Protein AF-A0A4Y2T390-F1 (afdb_monomer_lite)

Foldseek 3Di:
DQVVQLVVCVVVLCVVVVVCNPPDSVVSCVVVVNDRPVVVVVVVVVVCCLQPVQHDDDVVPDPDGSVNDDHDPPPDPDDPVNPPPVPPDDPPPPPDDPPDDWPWDWDFPQDDDDPDTDGDIDTDTPDD

pLDDT: mean 77.31, std 15.92, range [46.47, 97.0]

Organism: Araneus ventricosus (NCBI:txid182803)

Sequence (128 aa):
MKRKLSSIQRPFLLHISGAYRTTPTAVLQMILGIPSLHMKLQFEARFTSIYRLRISLPPNITDIQPQDLEMKATGWSIHPSDHIKLNQISLEDGEANIARKDSIYIYTDGSKIEHRVGAAFCVLNNGI

Structure (mmCIF, N/CA/C/O backbone):
data_AF-A0A4Y2T390-F1
#
_entry.id   AF-A0A4Y2T390-F1
#
loop_
_atom_site.group_PDB
_atom_site.id
_atom_site.type_symbol
_atom_site.label_atom_id
_atom_site.label_alt_id
_atom_site.label_comp_id
_atom_site.label_asym_id
_atom_site.label_entity_id
_atom_site.label_seq_id
_atom_site.pdbx_PDB_ins_code
_atom_site.Cartn_x
_atom_site.Cartn_y
_atom_site.Cartn_z
_atom_site.occupancy
_atom_site.B_iso_or_equiv
_atom_site.auth_seq_id
_atom_site.auth_comp_id
_atom_site.auth_asym_id
_atom_site.auth_atom_id
_atom_site.pdbx_PDB_model_num
ATOM 1 N N . MET A 1 1 ? 4.101 16.149 2.750 1.00 84.06 1 MET A N 1
ATOM 2 C CA . MET A 1 1 ? 4.445 14.706 2.629 1.00 84.06 1 MET A CA 1
ATOM 3 C C . MET A 1 1 ? 4.327 14.124 1.217 1.00 84.06 1 MET A C 1
ATOM 5 O O . MET A 1 1 ? 5.253 13.429 0.818 1.00 84.06 1 MET A O 1
ATOM 9 N N . LYS A 1 2 ? 3.265 14.403 0.436 1.00 90.62 2 LYS A N 1
ATOM 10 C CA . LYS A 1 2 ? 3.047 13.787 -0.897 1.00 90.62 2 LYS A CA 1
ATOM 11 C C . LYS A 1 2 ? 4.260 13.847 -1.844 1.00 90.62 2 LYS A C 1
ATOM 13 O O . LYS A 1 2 ? 4.640 12.825 -2.404 1.00 90.62 2 LYS A O 1
ATOM 18 N N . ARG A 1 3 ? 4.919 15.010 -1.963 1.00 92.00 3 ARG A N 1
ATOM 19 C CA . ARG A 1 3 ? 6.130 15.180 -2.799 1.00 92.00 3 ARG A CA 1
ATOM 20 C C . ARG A 1 3 ? 7.292 14.272 -2.368 1.00 92.00 3 ARG A C 1
ATOM 22 O O . ARG A 1 3 ? 7.909 13.643 -3.217 1.00 92.00 3 ARG A O 1
ATOM 29 N N . LYS A 1 4 ? 7.546 14.151 -1.060 1.00 95.69 4 LYS A N 1
ATOM 30 C CA . LYS A 1 4 ? 8.622 13.306 -0.508 1.00 95.69 4 LYS A CA 1
ATOM 31 C C . LYS A 1 4 ? 8.372 11.823 -0.795 1.00 95.69 4 LYS A C 1
ATOM 33 O O . LYS A 1 4 ? 9.271 11.135 -1.254 1.00 95.69 4 LYS A O 1
ATOM 38 N N . LEU A 1 5 ? 7.136 11.360 -0.605 1.00 95.38 5 LEU A N 1
ATOM 39 C CA . LEU A 1 5 ? 6.743 9.981 -0.915 1.00 95.38 5 LEU A CA 1
ATOM 40 C C . LEU A 1 5 ? 6.805 9.678 -2.418 1.00 95.38 5 LEU A C 1
ATOM 42 O O . LEU A 1 5 ? 7.247 8.603 -2.801 1.00 95.38 5 LEU A O 1
ATOM 46 N N . SER A 1 6 ? 6.423 10.636 -3.268 1.00 93.69 6 SER A N 1
ATOM 47 C CA . SER A 1 6 ? 6.585 10.511 -4.723 1.00 93.69 6 SER A CA 1
ATOM 48 C C . SER A 1 6 ? 8.061 10.380 -5.117 1.00 93.69 6 SER A C 1
ATOM 50 O O . SER A 1 6 ? 8.405 9.523 -5.926 1.00 93.69 6 SER A O 1
ATOM 52 N N . SER A 1 7 ? 8.944 11.164 -4.487 1.00 95.06 7 SER A N 1
ATOM 53 C CA . SER A 1 7 ? 10.395 11.062 -4.691 1.00 95.06 7 SER A CA 1
ATOM 54 C C . SER A 1 7 ? 10.943 9.687 -4.292 1.00 95.06 7 SER A C 1
ATOM 56 O O . SER A 1 7 ? 11.719 9.107 -5.039 1.00 95.06 7 SER A O 1
ATOM 58 N N . ILE A 1 8 ? 10.480 9.122 -3.169 1.00 96.75 8 ILE A N 1
ATOM 59 C CA . ILE A 1 8 ? 10.873 7.776 -2.709 1.00 96.75 8 ILE A CA 1
ATOM 60 C C . ILE A 1 8 ? 10.377 6.685 -3.665 1.00 96.75 8 ILE A C 1
ATOM 62 O O . ILE A 1 8 ? 11.104 5.743 -3.953 1.00 96.75 8 ILE A O 1
ATOM 66 N N . GLN A 1 9 ? 9.145 6.797 -4.165 1.00 96.69 9 GLN A N 1
ATOM 67 C CA . GLN A 1 9 ? 8.545 5.781 -5.033 1.00 96.69 9 GLN A CA 1
ATOM 68 C C . GLN A 1 9 ? 9.124 5.802 -6.456 1.00 96.69 9 GLN A C 1
ATOM 70 O O . GLN A 1 9 ? 9.227 4.760 -7.104 1.00 96.69 9 GLN A O 1
ATOM 75 N N . ARG A 1 10 ? 9.500 6.983 -6.962 1.00 95.44 10 ARG A N 1
ATOM 76 C CA . ARG A 1 10 ? 9.901 7.182 -8.361 1.00 95.44 10 ARG A CA 1
ATOM 77 C C . ARG A 1 10 ? 11.059 6.277 -8.818 1.00 95.44 10 ARG A C 1
ATOM 79 O O . ARG A 1 10 ? 10.913 5.700 -9.893 1.00 95.44 10 ARG A O 1
ATOM 86 N N . PRO A 1 11 ? 12.161 6.090 -8.066 1.00 96.94 11 PRO A N 1
ATOM 87 C CA . PRO A 1 11 ? 13.231 5.172 -8.453 1.00 96.94 11 PRO A CA 1
ATOM 88 C C . PRO A 1 11 ? 12.749 3.745 -8.725 1.00 96.94 11 PRO A C 1
ATOM 90 O O . PRO A 1 11 ? 13.169 3.155 -9.715 1.00 96.94 11 PRO A O 1
ATOM 93 N N . PHE A 1 12 ? 11.834 3.211 -7.914 1.00 97.00 12 PHE A N 1
ATOM 94 C CA . PHE A 1 12 ? 11.287 1.864 -8.109 1.00 97.00 12 PHE A CA 1
ATOM 95 C C . PHE A 1 12 ? 10.464 1.774 -9.394 1.00 97.00 12 PHE A C 1
ATOM 97 O O . PHE A 1 12 ? 10.661 0.868 -10.197 1.00 97.00 12 PHE A O 1
ATOM 104 N N . LEU A 1 13 ? 9.597 2.762 -9.634 1.00 96.88 13 LEU A N 1
ATOM 105 C CA . LEU A 1 13 ? 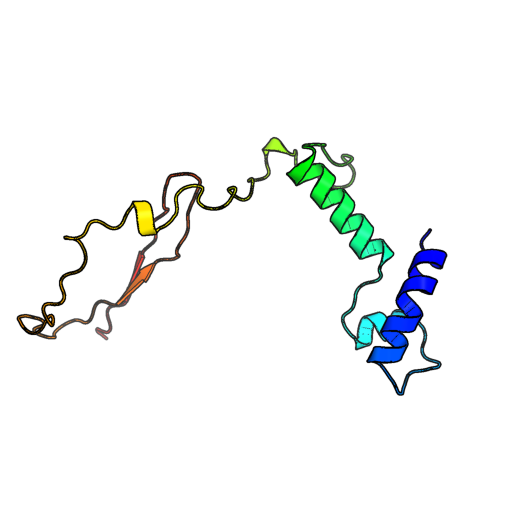8.790 2.824 -10.856 1.00 96.88 13 LEU A CA 1
ATOM 106 C C . LEU A 1 13 ? 9.668 2.917 -12.112 1.00 96.88 13 LEU A C 1
ATOM 108 O O . LEU A 1 13 ? 9.355 2.312 -13.133 1.00 96.88 13 LEU A O 1
ATOM 112 N N . LEU A 1 14 ? 10.785 3.642 -12.040 1.00 96.75 14 LEU A N 1
ATOM 113 C CA . LEU A 1 14 ? 11.748 3.734 -13.137 1.00 96.75 14 LEU A CA 1
ATOM 114 C C . LEU A 1 14 ? 12.495 2.423 -13.390 1.00 96.75 14 LEU A C 1
ATOM 116 O O . LEU A 1 14 ? 12.692 2.065 -14.547 1.00 96.75 14 LEU A O 1
ATOM 120 N N . HIS A 1 15 ? 12.883 1.703 -12.337 1.00 96.88 15 HIS A N 1
ATOM 121 C CA . HIS A 1 15 ? 13.535 0.399 -12.489 1.00 96.88 15 HIS A CA 1
ATOM 122 C C . HIS A 1 15 ? 12.601 -0.630 -13.130 1.00 96.88 15 HIS A C 1
ATOM 124 O O . HIS A 1 15 ? 13.043 -1.389 -13.983 1.00 96.88 15 HIS A O 1
ATOM 130 N N . ILE A 1 16 ? 11.314 -0.618 -12.769 1.00 96.25 16 ILE A N 1
ATOM 131 C CA . ILE A 1 16 ? 10.315 -1.523 -13.355 1.00 96.25 16 ILE A CA 1
ATOM 132 C C . ILE A 1 16 ? 10.020 -1.140 -14.811 1.00 96.25 16 ILE A C 1
ATOM 134 O O . ILE A 1 16 ? 9.954 -2.001 -15.680 1.00 96.25 16 ILE A O 1
ATOM 138 N N . SER A 1 17 ? 9.832 0.152 -15.087 1.00 95.31 17 SER A N 1
ATOM 139 C CA . SER A 1 17 ? 9.426 0.618 -16.419 1.00 95.31 17 SER A CA 1
ATOM 140 C C . SER A 1 17 ? 10.563 0.644 -17.447 1.00 95.31 17 SER A C 1
ATOM 142 O O . SER A 1 17 ? 10.283 0.592 -18.643 1.00 95.31 17 SER A O 1
ATOM 144 N N . GLY A 1 18 ? 11.828 0.727 -17.017 1.00 92.38 18 GLY A N 1
ATOM 145 C CA . GLY A 1 18 ? 13.023 0.623 -17.861 1.00 92.38 18 GLY A CA 1
ATOM 146 C C . GLY A 1 18 ? 13.175 1.750 -18.892 1.00 92.38 18 GLY A C 1
ATOM 147 O O . GLY A 1 18 ? 13.973 2.671 -18.700 1.00 92.38 18 GLY A O 1
ATOM 148 N N . ALA A 1 19 ? 12.419 1.666 -19.991 1.00 91.56 19 ALA A N 1
ATOM 149 C CA . ALA A 1 19 ? 12.460 2.567 -21.147 1.00 91.56 19 ALA A CA 1
ATOM 150 C C . ALA A 1 19 ? 11.854 3.957 -20.868 1.00 91.56 19 ALA A C 1
ATOM 152 O O . ALA A 1 19 ? 12.255 4.952 -21.469 1.00 91.56 19 ALA A O 1
ATOM 153 N N . TYR A 1 20 ? 10.931 4.063 -19.911 1.00 92.56 20 TYR A N 1
ATOM 154 C CA . TYR A 1 20 ? 10.158 5.282 -19.643 1.00 92.56 20 TYR A CA 1
ATOM 155 C C . TYR A 1 20 ? 10.866 6.272 -18.694 1.00 92.56 20 TYR A C 1
ATOM 157 O O . TYR A 1 20 ? 10.246 6.868 -17.809 1.00 92.56 20 TYR A O 1
ATOM 165 N N . ARG A 1 21 ? 12.181 6.485 -18.862 1.00 90.19 21 ARG A N 1
ATOM 166 C CA . ARG A 1 21 ? 13.015 7.235 -17.894 1.00 90.19 21 ARG A CA 1
ATOM 167 C C . ARG A 1 21 ? 12.593 8.690 -17.657 1.00 90.19 21 ARG A C 1
ATOM 169 O O . ARG A 1 21 ? 12.752 9.216 -16.551 1.00 90.19 21 ARG A O 1
ATOM 176 N N . THR A 1 22 ? 12.058 9.338 -18.688 1.00 94.00 22 THR A N 1
ATOM 177 C CA . THR A 1 22 ? 11.620 10.745 -18.679 1.00 94.00 22 THR A CA 1
ATOM 178 C C . THR A 1 22 ? 10.117 10.907 -18.445 1.00 94.00 22 THR A C 1
ATOM 180 O O . THR A 1 22 ? 9.622 12.028 -18.368 1.00 94.00 22 THR A O 1
ATOM 183 N N . THR A 1 23 ? 9.379 9.806 -18.297 1.00 94.88 23 THR A N 1
ATOM 184 C CA . THR A 1 23 ? 7.922 9.837 -18.139 1.00 94.88 23 THR A CA 1
ATOM 185 C C . THR A 1 23 ? 7.526 10.365 -16.749 1.00 94.88 23 THR A C 1
ATOM 187 O O . THR A 1 23 ? 8.182 10.034 -15.751 1.00 94.88 23 THR A O 1
ATOM 190 N N . PRO A 1 24 ? 6.459 11.184 -16.631 1.00 94.56 24 PRO A N 1
ATOM 191 C CA . PRO A 1 24 ? 5.966 11.649 -15.337 1.00 94.56 24 PRO A CA 1
ATOM 192 C C . PRO A 1 24 ? 5.573 10.495 -14.404 1.00 94.56 24 PRO A C 1
ATOM 194 O O . PRO A 1 24 ? 4.982 9.507 -14.833 1.00 94.56 24 PRO A O 1
ATOM 197 N N . THR A 1 25 ? 5.810 10.648 -13.096 1.00 93.94 25 THR A N 1
ATOM 198 C CA . THR A 1 25 ? 5.525 9.599 -12.096 1.00 93.94 25 THR A CA 1
ATOM 199 C C . THR A 1 25 ? 4.065 9.136 -12.105 1.00 93.94 25 THR A C 1
ATOM 201 O O . THR A 1 25 ? 3.806 7.954 -11.917 1.00 93.94 25 THR A O 1
ATOM 204 N N . ALA A 1 26 ? 3.114 10.045 -12.340 1.00 94.12 26 ALA A N 1
ATOM 205 C CA . ALA A 1 26 ? 1.692 9.704 -12.406 1.00 94.12 26 ALA A CA 1
ATOM 206 C C . ALA A 1 26 ? 1.368 8.770 -13.585 1.00 94.12 26 ALA A C 1
ATOM 208 O O . ALA A 1 26 ? 0.572 7.846 -13.446 1.00 94.12 26 ALA A O 1
ATOM 209 N N . VAL A 1 27 ? 2.033 8.968 -14.726 1.00 96.38 27 VAL A N 1
ATOM 210 C CA . VAL A 1 27 ? 1.880 8.104 -15.902 1.00 96.38 27 VAL A CA 1
ATOM 211 C C . VAL A 1 27 ? 2.527 6.743 -15.640 1.00 96.38 27 VAL A C 1
ATOM 213 O O . VAL A 1 27 ? 1.922 5.720 -15.932 1.00 96.38 27 VAL A O 1
ATOM 216 N N . LEU A 1 28 ? 3.698 6.707 -14.992 1.00 96.12 28 LEU A N 1
ATOM 217 C CA . LEU A 1 28 ? 4.326 5.443 -14.584 1.00 96.12 28 LEU A CA 1
ATOM 218 C C . LEU A 1 28 ? 3.443 4.635 -13.621 1.00 96.12 28 LEU A C 1
ATOM 220 O O . LEU A 1 28 ? 3.342 3.422 -13.755 1.00 96.12 28 LEU A O 1
ATOM 224 N N . GLN A 1 29 ? 2.789 5.299 -12.666 1.00 96.56 29 GLN A N 1
ATOM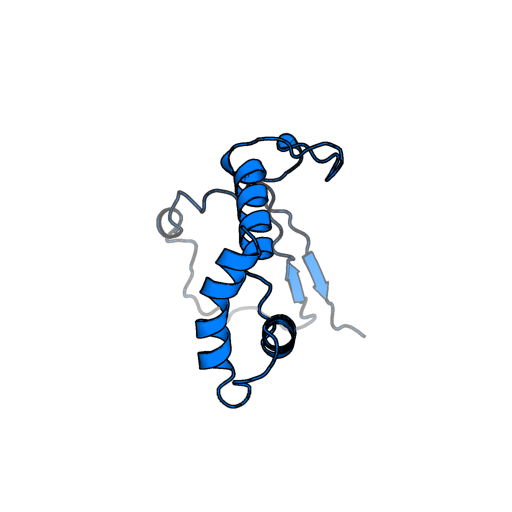 225 C CA . GLN A 1 29 ? 1.836 4.666 -11.748 1.00 96.56 29 GLN A CA 1
ATOM 226 C C . GLN A 1 29 ? 0.661 4.031 -12.499 1.00 96.56 29 GLN A C 1
ATOM 228 O O . GLN A 1 29 ? 0.289 2.900 -12.200 1.00 96.56 29 GLN A O 1
ATOM 233 N N . MET A 1 30 ? 0.112 4.737 -13.492 1.00 96.38 30 MET A N 1
ATOM 234 C CA . MET A 1 30 ? -0.977 4.235 -14.331 1.00 96.38 30 MET A CA 1
ATOM 235 C C . MET A 1 30 ? -0.538 3.032 -15.174 1.00 96.38 30 MET A C 1
ATOM 237 O O . MET A 1 30 ? -1.177 1.989 -15.101 1.00 96.38 30 MET A O 1
ATOM 241 N N . ILE A 1 31 ? 0.563 3.155 -15.924 1.00 96.00 31 ILE A N 1
ATOM 242 C CA . ILE A 1 31 ? 1.062 2.096 -16.820 1.00 96.00 31 ILE A CA 1
ATOM 243 C C . ILE A 1 31 ? 1.404 0.824 -16.037 1.00 96.00 31 ILE A C 1
ATOM 245 O O . ILE A 1 31 ? 1.122 -0.277 -16.496 1.00 96.00 31 ILE A O 1
ATOM 249 N N . LEU A 1 32 ? 1.996 0.967 -14.849 1.00 95.88 32 LEU A N 1
ATOM 250 C CA . LEU A 1 32 ? 2.383 -0.171 -14.014 1.00 95.88 32 LEU A CA 1
ATOM 251 C C . LEU A 1 32 ? 1.240 -0.702 -13.135 1.00 95.88 32 LEU A C 1
ATOM 253 O O . LEU A 1 32 ? 1.427 -1.702 -12.448 1.00 95.88 32 LEU A O 1
ATOM 257 N N . GLY A 1 33 ? 0.088 -0.025 -13.086 1.00 96.50 33 GLY A N 1
ATOM 258 C CA . GLY A 1 33 ? -0.991 -0.362 -12.152 1.00 96.50 33 GLY A CA 1
ATOM 259 C C . GLY A 1 33 ? -0.599 -0.201 -10.676 1.00 96.50 33 GLY A C 1
ATOM 260 O O . GLY A 1 33 ? -1.200 -0.817 -9.797 1.00 96.50 33 GLY A O 1
ATOM 261 N N . ILE A 1 34 ? 0.418 0.615 -10.379 1.00 95.94 34 ILE A N 1
ATOM 262 C CA . ILE A 1 34 ? 0.927 0.826 -9.020 1.00 95.94 34 ILE A CA 1
ATOM 263 C C . ILE A 1 34 ? 0.365 2.148 -8.487 1.00 95.94 34 ILE A C 1
ATOM 265 O O . ILE A 1 34 ? 0.762 3.215 -8.962 1.00 95.94 34 ILE A O 1
ATOM 269 N N . PRO A 1 35 ? -0.505 2.138 -7.461 1.00 95.62 35 PRO A N 1
ATOM 270 C CA . PRO A 1 35 ? -1.044 3.369 -6.900 1.00 95.62 35 PRO A CA 1
ATOM 271 C C . PRO A 1 35 ? 0.051 4.213 -6.240 1.00 95.62 35 PRO A C 1
ATOM 273 O O . PRO A 1 35 ? 1.097 3.725 -5.798 1.00 95.62 35 PRO A O 1
ATOM 276 N N . SER A 1 36 ? -0.199 5.516 -6.128 1.00 95.00 36 SER A N 1
ATOM 277 C CA . SER A 1 36 ? 0.745 6.412 -5.464 1.00 95.00 36 SER A CA 1
ATOM 278 C C . SER A 1 36 ? 0.948 6.047 -3.986 1.00 95.00 36 SER A C 1
ATOM 280 O O . SER A 1 36 ? -0.005 5.776 -3.252 1.00 95.00 36 SER A O 1
ATOM 282 N N . LEU A 1 37 ? 2.202 6.093 -3.529 1.00 95.62 37 LEU A N 1
ATOM 283 C CA . LEU A 1 37 ? 2.600 5.627 -2.198 1.00 95.62 37 LEU A CA 1
ATOM 284 C C . LEU A 1 37 ? 1.852 6.350 -1.072 1.00 95.62 37 LEU A C 1
ATOM 286 O O . LEU A 1 37 ? 1.474 5.741 -0.078 1.00 95.62 37 LEU A O 1
ATOM 290 N N . HIS A 1 38 ? 1.584 7.646 -1.240 1.00 94.62 38 HIS A N 1
ATOM 291 C CA . HIS A 1 38 ? 0.830 8.407 -0.247 1.00 94.62 38 HIS A CA 1
ATOM 292 C C . HIS A 1 38 ? -0.620 7.930 -0.093 1.00 94.62 38 HIS A C 1
ATOM 294 O O . HIS A 1 38 ? -1.117 7.918 1.027 1.00 94.62 38 HIS A O 1
ATOM 300 N N . MET A 1 39 ? -1.277 7.508 -1.180 1.00 94.19 39 MET A N 1
ATOM 301 C CA . MET A 1 39 ? -2.629 6.946 -1.109 1.00 94.19 39 MET A CA 1
ATOM 302 C C . MET A 1 39 ? -2.611 5.567 -0.453 1.00 94.19 39 MET A C 1
ATOM 304 O O . MET A 1 39 ? -3.436 5.298 0.414 1.00 94.19 39 MET A O 1
ATOM 308 N N . LYS A 1 40 ? -1.627 4.722 -0.795 1.00 95.81 40 LYS A N 1
ATOM 309 C CA . LYS A 1 40 ? -1.459 3.393 -0.185 1.00 95.81 40 LYS A CA 1
ATOM 310 C C . LYS A 1 40 ? -1.266 3.489 1.333 1.00 95.81 40 LYS A C 1
ATOM 312 O O . LYS A 1 40 ? -1.930 2.779 2.074 1.00 95.81 40 LYS A O 1
ATOM 317 N N . LEU A 1 41 ? -0.420 4.413 1.795 1.00 94.94 41 LEU A N 1
ATOM 318 C CA . LEU A 1 41 ? -0.199 4.638 3.228 1.00 94.94 41 LEU A CA 1
ATOM 319 C C . LEU A 1 41 ? -1.432 5.208 3.935 1.00 94.94 41 LEU A C 1
ATOM 321 O O . LEU A 1 41 ? -1.719 4.812 5.058 1.00 94.94 41 LEU A O 1
ATOM 325 N N . GLN A 1 42 ? -2.170 6.124 3.302 1.00 93.50 42 GLN A N 1
ATOM 326 C CA . GLN A 1 42 ? -3.418 6.638 3.877 1.00 93.50 42 GLN A CA 1
ATOM 327 C C . GLN A 1 42 ? -4.474 5.542 4.011 1.00 93.50 42 GLN A C 1
ATOM 329 O O . GLN A 1 42 ? -5.151 5.478 5.035 1.00 93.50 42 GLN A O 1
ATOM 334 N N . PHE A 1 43 ? -4.597 4.682 3.000 1.00 92.38 43 PHE A N 1
ATOM 335 C CA . PHE A 1 43 ? -5.468 3.516 3.055 1.00 92.38 43 PHE A CA 1
ATOM 336 C C . PHE A 1 43 ? -5.071 2.589 4.208 1.00 92.38 43 PHE A C 1
ATOM 338 O O . PHE A 1 43 ? -5.904 2.285 5.054 1.00 92.38 43 PHE A O 1
ATOM 345 N N . GLU A 1 44 ? -3.792 2.219 4.295 1.00 93.44 44 GLU A N 1
ATOM 346 C CA . GLU A 1 44 ? -3.285 1.310 5.329 1.00 93.44 44 GLU A CA 1
ATOM 347 C C . GLU A 1 44 ? -3.451 1.878 6.744 1.00 93.44 44 GLU A C 1
ATOM 349 O O . GLU A 1 44 ? -3.835 1.166 7.671 1.00 93.44 44 GLU A O 1
ATOM 354 N N . ALA A 1 45 ? -3.211 3.182 6.911 1.00 92.19 45 ALA A N 1
ATOM 355 C CA . ALA A 1 45 ? -3.416 3.866 8.179 1.00 92.19 45 ALA A CA 1
ATOM 356 C C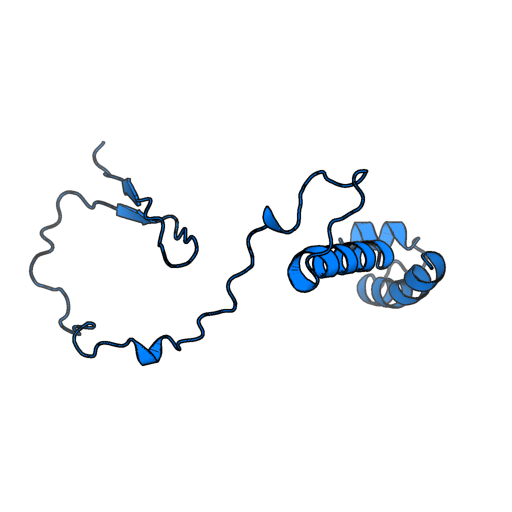 . ALA A 1 45 ? -4.886 3.800 8.605 1.00 92.19 45 ALA A C 1
ATOM 358 O O . ALA A 1 45 ? -5.168 3.417 9.735 1.00 92.19 45 ALA A O 1
ATOM 359 N N . ARG A 1 46 ? -5.823 4.099 7.694 1.00 90.44 46 ARG A N 1
ATOM 360 C CA . ARG A 1 46 ? -7.267 4.013 7.974 1.00 90.44 46 ARG A CA 1
ATOM 361 C C . ARG A 1 46 ? -7.702 2.585 8.277 1.00 90.44 46 ARG A C 1
ATOM 363 O O . ARG A 1 46 ? -8.436 2.364 9.233 1.00 90.44 46 ARG A O 1
ATOM 370 N N . PHE A 1 47 ? -7.212 1.624 7.501 1.00 88.50 47 PHE A N 1
ATOM 371 C CA . PHE A 1 47 ? -7.483 0.210 7.718 1.00 88.50 47 PHE A CA 1
ATOM 372 C C . PHE A 1 47 ? -7.009 -0.232 9.109 1.00 88.50 47 PHE A C 1
ATOM 374 O O . PHE A 1 47 ? -7.773 -0.805 9.882 1.00 88.50 47 PHE A O 1
ATOM 381 N N . THR A 1 48 ? -5.779 0.125 9.480 1.00 89.56 48 THR A N 1
ATOM 382 C CA . THR A 1 48 ? -5.223 -0.138 10.813 1.00 89.56 48 THR A CA 1
ATOM 383 C C . THR A 1 48 ? -6.031 0.551 11.913 1.00 89.56 48 THR A C 1
ATOM 385 O O . THR A 1 48 ? -6.338 -0.080 12.925 1.00 89.56 48 THR A O 1
ATOM 388 N N . SER A 1 49 ? -6.418 1.815 11.730 1.00 90.50 49 SER A N 1
ATOM 389 C CA . SER A 1 49 ? -7.233 2.548 12.703 1.00 90.50 49 SER A CA 1
ATOM 390 C C . SER A 1 49 ? -8.549 1.836 12.999 1.00 90.50 49 SER A C 1
ATOM 392 O O . SER A 1 49 ? -8.889 1.660 14.166 1.00 90.50 49 SER A O 1
ATOM 394 N N . ILE A 1 50 ? -9.252 1.368 11.968 1.00 87.81 50 ILE A N 1
ATOM 395 C CA . ILE A 1 50 ? -10.565 0.752 12.157 1.00 87.81 50 ILE A CA 1
ATOM 396 C C . ILE A 1 50 ? -10.455 -0.696 12.649 1.00 87.81 50 ILE A C 1
ATOM 398 O O . ILE A 1 50 ? -11.057 -1.055 13.660 1.00 87.81 50 ILE A O 1
ATOM 402 N N . TYR A 1 51 ? -9.673 -1.537 11.965 1.00 85.56 51 TYR A N 1
ATOM 403 C CA . TYR A 1 51 ? -9.647 -2.978 12.237 1.00 85.56 51 TYR A CA 1
ATOM 404 C C . TYR A 1 51 ? -8.761 -3.359 13.423 1.00 85.56 51 TYR A C 1
ATOM 406 O O . TYR A 1 51 ? -9.059 -4.331 14.113 1.00 85.56 51 TYR A O 1
ATOM 414 N N . ARG A 1 52 ? -7.672 -2.617 13.673 1.00 86.12 52 ARG A N 1
ATOM 415 C CA . ARG A 1 52 ? -6.736 -2.926 14.769 1.00 86.12 52 ARG A CA 1
ATOM 416 C C . ARG A 1 52 ? -6.951 -2.053 15.995 1.00 86.12 52 ARG A C 1
ATOM 418 O O . ARG A 1 52 ? -6.924 -2.574 17.102 1.00 86.12 52 ARG A O 1
ATOM 425 N N . LEU A 1 53 ? -7.134 -0.745 15.811 1.00 89.62 53 LEU A N 1
ATOM 426 C CA . LEU A 1 53 ? -7.263 0.194 16.933 1.00 89.62 53 LEU A CA 1
ATOM 427 C C . LEU A 1 53 ? -8.716 0.440 17.357 1.00 89.62 53 LEU A C 1
ATOM 429 O O . LEU A 1 53 ? -8.932 1.034 18.407 1.00 89.62 53 LEU A O 1
ATOM 433 N N . ARG A 1 54 ? -9.699 -0.012 16.565 1.00 89.12 54 ARG A N 1
ATOM 434 C CA . ARG A 1 54 ? -11.136 0.220 16.791 1.00 89.12 54 ARG A CA 1
ATOM 435 C C . ARG A 1 54 ? -11.501 1.702 16.930 1.00 89.12 54 ARG A C 1
ATOM 437 O O . ARG A 1 54 ? -12.382 2.069 17.700 1.00 89.12 54 ARG A O 1
ATOM 444 N N . ILE A 1 55 ? -10.836 2.552 16.151 1.00 88.38 55 ILE A N 1
ATOM 445 C CA . ILE A 1 55 ? -11.092 3.993 16.091 1.00 88.38 55 ILE A CA 1
ATOM 446 C C . ILE A 1 55 ? -11.982 4.284 14.883 1.00 88.38 55 ILE A C 1
ATOM 448 O O . ILE A 1 55 ? -11.663 3.882 13.762 1.00 88.38 55 ILE A O 1
ATOM 452 N N . SER A 1 56 ? -13.085 4.994 15.120 1.00 83.50 56 SER A N 1
ATOM 453 C CA . SER A 1 56 ? -13.995 5.438 14.062 1.00 83.50 56 SER A CA 1
ATOM 454 C C . SER A 1 56 ? -13.317 6.467 13.154 1.00 83.50 56 SER A C 1
ATOM 456 O O . SER A 1 56 ? -12.507 7.284 13.606 1.00 83.50 56 SER A O 1
ATOM 458 N N . LEU A 1 57 ? -13.616 6.420 11.856 1.00 81.81 57 LEU A N 1
ATOM 459 C CA . LEU A 1 57 ? -13.146 7.446 10.929 1.00 81.81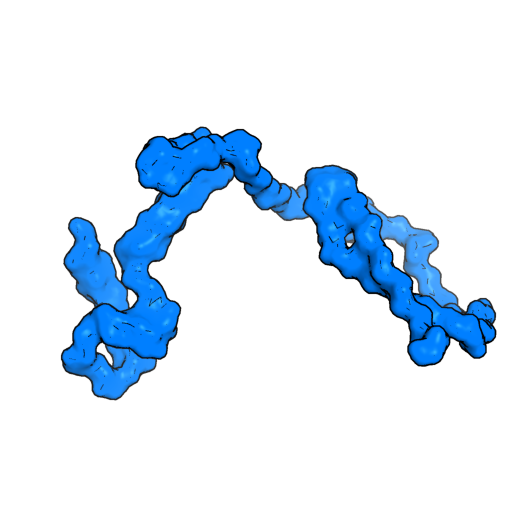 57 LEU A CA 1
ATOM 460 C C . LEU A 1 57 ? -14.001 8.714 11.070 1.00 81.81 57 LEU A C 1
ATOM 462 O O . LEU A 1 57 ? -15.145 8.647 11.509 1.00 81.81 57 LEU A O 1
ATOM 466 N N . PRO A 1 58 ? -13.471 9.890 10.688 1.00 79.56 58 PRO A N 1
ATOM 467 C CA . PRO A 1 58 ? -14.253 11.118 10.663 1.00 79.56 58 PRO A CA 1
ATOM 468 C C . PRO A 1 58 ? -15.583 10.936 9.907 1.00 79.56 58 PRO A C 1
ATOM 470 O O . PRO A 1 58 ? -15.565 10.349 8.820 1.00 79.56 58 PRO A O 1
ATOM 473 N N . PRO A 1 59 ? -16.699 11.512 10.395 1.00 66.88 59 PRO A N 1
ATOM 474 C CA . PRO A 1 59 ? -18.042 11.295 9.838 1.00 66.88 59 PRO A CA 1
ATOM 475 C C . PRO A 1 59 ? -18.194 11.758 8.379 1.00 66.88 59 PRO A C 1
ATOM 477 O O . PRO A 1 59 ? -19.088 11.317 7.672 1.00 66.88 59 PRO A O 1
ATOM 480 N N . ASN A 1 60 ? -17.281 12.599 7.882 1.00 71.31 60 ASN A N 1
ATOM 481 C CA . ASN A 1 60 ? -17.225 13.006 6.472 1.00 71.31 60 ASN A CA 1
ATOM 482 C C . ASN A 1 60 ? -16.711 11.894 5.525 1.00 71.31 60 ASN A C 1
ATOM 484 O O . ASN A 1 60 ? -16.643 12.084 4.316 1.00 71.31 60 ASN A O 1
ATOM 488 N N . ILE A 1 61 ? -16.250 10.757 6.054 1.00 69.12 61 ILE A N 1
ATOM 489 C CA . ILE A 1 61 ? -15.649 9.680 5.255 1.00 69.12 61 ILE A CA 1
ATOM 490 C C . ILE A 1 61 ? -16.608 8.496 5.138 1.00 69.12 61 ILE A C 1
ATOM 492 O O . ILE A 1 61 ? -16.795 7.998 4.032 1.00 69.12 61 ILE A O 1
ATOM 496 N N . THR A 1 62 ? -17.206 8.063 6.249 1.00 67.62 62 THR A N 1
ATOM 497 C CA . THR A 1 62 ? -18.171 6.956 6.329 1.00 67.62 62 THR A CA 1
ATOM 498 C C . THR A 1 62 ? -18.939 7.045 7.650 1.00 67.62 62 THR A C 1
ATOM 500 O O . THR A 1 62 ? -18.319 7.350 8.664 1.00 67.62 62 THR A O 1
ATOM 503 N N . ASP A 1 63 ? -20.228 6.695 7.666 1.00 77.00 63 ASP A N 1
ATOM 504 C CA . ASP A 1 63 ? -21.021 6.540 8.910 1.00 77.00 63 ASP A CA 1
ATOM 505 C C . ASP A 1 63 ? -20.750 5.200 9.633 1.00 77.00 63 ASP A C 1
ATOM 507 O O . ASP A 1 63 ? -21.225 4.940 10.734 1.00 77.00 63 ASP A O 1
ATOM 511 N N . ILE A 1 64 ? -19.940 4.343 9.005 1.00 74.50 64 ILE A N 1
ATOM 512 C CA . ILE A 1 64 ? -19.597 3.004 9.485 1.00 74.50 64 ILE A CA 1
ATOM 513 C C . ILE A 1 64 ? -18.790 3.111 10.780 1.00 74.50 64 ILE A C 1
ATOM 515 O O . ILE A 1 64 ? -17.682 3.663 10.784 1.00 74.50 64 ILE A O 1
ATOM 519 N N . GLN A 1 65 ? -19.308 2.528 11.858 1.00 80.94 65 GLN A N 1
ATOM 520 C CA . GLN A 1 65 ? -18.593 2.425 13.119 1.00 80.94 65 GLN A CA 1
ATOM 521 C C . GLN A 1 65 ? -17.711 1.167 13.147 1.00 80.94 65 GLN A C 1
ATOM 523 O O . GLN A 1 65 ? -18.005 0.168 12.489 1.00 80.94 65 GLN A O 1
ATOM 528 N N . PRO A 1 66 ? -16.615 1.155 13.927 1.00 81.50 66 PRO A N 1
ATOM 529 C CA . PRO A 1 66 ? -15.760 -0.025 14.051 1.00 81.50 66 PRO A CA 1
ATOM 530 C C . PRO A 1 66 ? -16.494 -1.289 14.523 1.00 81.50 66 PRO A C 1
ATOM 532 O O . PRO A 1 66 ? -16.024 -2.390 14.240 1.00 81.50 66 PRO A O 1
ATOM 535 N N . GLN A 1 67 ? -17.610 -1.140 15.247 1.00 82.38 67 GLN A N 1
ATOM 536 C CA . GLN A 1 67 ? -18.463 -2.241 15.705 1.00 82.38 67 GLN A CA 1
ATOM 537 C C . GLN A 1 67 ? -19.250 -2.895 14.563 1.00 82.38 67 GLN A C 1
ATOM 539 O O . GLN A 1 67 ? -19.539 -4.084 14.646 1.00 82.38 67 GLN A O 1
ATOM 544 N N . ASP A 1 68 ? -19.535 -2.151 13.493 1.00 84.06 68 ASP A N 1
ATOM 545 C CA . ASP A 1 68 ? -20.266 -2.656 12.325 1.00 84.06 68 ASP A CA 1
ATOM 546 C C . ASP A 1 68 ? -19.374 -3.523 11.419 1.00 84.06 68 ASP A C 1
ATOM 548 O O . ASP A 1 68 ? -19.853 -4.188 10.503 1.00 84.06 68 ASP A O 1
ATOM 552 N N . LEU A 1 69 ? -18.056 -3.502 11.648 1.00 82.12 69 LEU A N 1
ATOM 553 C CA . LEU A 1 69 ? -17.066 -4.189 10.826 1.00 82.12 69 LEU A CA 1
ATOM 554 C C . LEU A 1 69 ? -16.664 -5.528 11.439 1.00 82.12 69 LEU A C 1
ATOM 556 O O . LEU A 1 69 ? -16.085 -5.591 12.533 1.00 82.12 69 LEU A O 1
ATOM 560 N N . GLU A 1 70 ? -16.906 -6.588 10.669 1.00 79.88 70 GLU A N 1
ATOM 561 C CA . GLU A 1 70 ? -16.475 -7.945 10.983 1.00 79.88 70 GLU A CA 1
ATOM 562 C C . GLU A 1 70 ? -14.954 -7.990 11.187 1.00 79.88 70 GLU A C 1
ATOM 564 O O . GLU A 1 70 ? -14.167 -7.470 10.386 1.00 79.88 70 GLU A O 1
ATOM 569 N N . MET A 1 71 ? -14.511 -8.626 12.274 1.00 74.12 71 MET A N 1
ATOM 570 C CA . MET A 1 71 ? -13.095 -8.946 12.410 1.00 74.12 71 MET A CA 1
ATOM 571 C C . MET A 1 71 ? -12.795 -10.173 11.583 1.00 74.12 71 MET A C 1
ATOM 573 O O . MET A 1 71 ? -13.435 -11.209 11.747 1.00 74.12 71 MET A O 1
ATOM 577 N N . LYS A 1 72 ? -11.717 -10.105 10.802 1.00 69.19 72 LYS A N 1
ATOM 578 C CA . LYS A 1 72 ? -11.079 -11.327 10.334 1.00 69.19 72 LYS A CA 1
ATOM 579 C C . LYS A 1 72 ? -10.797 -12.189 11.562 1.00 69.19 72 LYS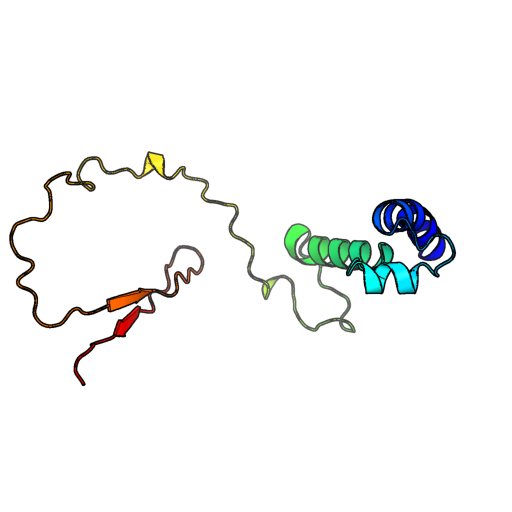 A C 1
ATOM 581 O O . LYS A 1 72 ? -10.034 -11.764 12.432 1.00 69.19 72 LYS A O 1
ATOM 586 N N . ALA A 1 73 ? -11.414 -13.369 11.625 1.00 66.00 73 ALA A N 1
ATOM 587 C CA . ALA A 1 73 ? -11.099 -14.343 12.654 1.00 66.00 73 ALA A CA 1
ATOM 588 C C . ALA A 1 73 ? -9.576 -14.509 12.674 1.00 66.00 73 ALA A C 1
ATOM 590 O O . ALA A 1 73 ? -8.959 -14.797 11.640 1.00 66.00 73 ALA A O 1
ATOM 591 N N . THR A 1 74 ? -8.955 -14.269 13.831 1.00 63.38 74 THR A N 1
ATOM 592 C CA . THR A 1 74 ? -7.594 -14.746 14.068 1.00 63.38 74 THR A CA 1
ATOM 593 C C . THR A 1 74 ? -7.614 -16.217 13.689 1.00 63.38 74 THR A C 1
ATOM 595 O O . THR A 1 74 ? -8.501 -16.936 14.152 1.00 63.38 74 THR A O 1
ATOM 598 N N . GLY A 1 75 ? -6.757 -16.603 12.737 1.00 59.56 75 GLY A N 1
ATOM 599 C CA . GLY A 1 75 ? -6.798 -17.921 12.105 1.00 59.56 75 GLY A CA 1
ATOM 600 C C . GLY A 1 75 ? -6.926 -19.039 13.135 1.00 59.56 75 GLY A C 1
ATOM 601 O O . GLY A 1 75 ? -6.573 -18.835 14.294 1.00 59.56 75 GLY A O 1
ATOM 602 N N . TRP A 1 76 ? -7.457 -20.184 12.700 1.00 60.38 76 TRP A N 1
ATOM 603 C CA . TRP A 1 76 ? -7.730 -21.346 13.546 1.00 60.38 76 TRP A CA 1
ATOM 604 C C . TRP A 1 76 ? -6.621 -21.513 14.593 1.00 60.38 76 TRP A C 1
ATOM 606 O O . TRP A 1 76 ? -5.490 -21.854 14.259 1.00 60.38 76 TRP A O 1
ATOM 616 N N . SER A 1 77 ? -6.940 -21.211 15.854 1.00 63.34 77 SER A N 1
ATOM 617 C CA . SER A 1 77 ? -6.017 -21.397 16.979 1.00 63.34 77 SER A CA 1
ATOM 618 C C . SER A 1 77 ? -5.789 -22.876 17.278 1.00 63.34 77 SER A C 1
ATOM 620 O O . SER A 1 77 ? -4.906 -23.219 18.056 1.00 63.34 77 SER A O 1
ATOM 622 N N . ILE A 1 78 ? -6.601 -23.731 16.659 1.00 62.00 78 ILE A N 1
ATOM 623 C CA . ILE A 1 78 ? -6.568 -25.174 16.771 1.00 62.00 78 ILE A CA 1
ATOM 624 C C . ILE A 1 78 ? -6.086 -25.706 15.429 1.00 62.00 78 ILE A C 1
ATOM 626 O O . ILE A 1 78 ? -6.689 -25.425 14.386 1.00 62.00 78 ILE A O 1
ATOM 630 N N . HIS A 1 79 ? -4.973 -26.428 15.444 1.00 69.94 79 HIS A N 1
ATOM 631 C CA . HIS A 1 79 ? -4.395 -26.955 14.225 1.00 69.94 79 HIS A CA 1
ATOM 632 C C . HIS A 1 79 ? -5.334 -28.041 13.667 1.00 69.94 79 HIS A C 1
ATOM 634 O O . HIS A 1 79 ? -5.861 -28.839 14.440 1.00 69.94 79 HIS A O 1
ATOM 640 N N . PRO A 1 80 ? -5.566 -28.133 12.342 1.00 65.25 80 PRO A N 1
ATOM 641 C CA . PRO A 1 80 ? -6.443 -29.161 11.774 1.00 65.25 80 PRO A CA 1
ATOM 642 C C . PRO A 1 80 ? -6.069 -30.598 12.175 1.00 65.25 80 PRO A C 1
ATOM 644 O O . PRO A 1 80 ? -6.945 -31.458 12.220 1.00 65.25 80 PRO A O 1
ATOM 647 N N . SER A 1 81 ? -4.798 -30.856 12.521 1.00 68.25 81 SER A N 1
ATOM 648 C CA . SER A 1 81 ? -4.365 -32.160 13.052 1.00 68.25 81 SER A CA 1
ATOM 649 C C . SER A 1 81 ? -4.978 -32.518 14.403 1.00 68.25 81 SER A C 1
ATOM 651 O O . SER A 1 81 ? -5.135 -33.699 14.690 1.00 68.25 81 SER A O 1
ATOM 653 N N . ASP A 1 82 ? -5.346 -31.528 15.217 1.00 69.00 82 ASP A N 1
ATOM 654 C CA . ASP A 1 82 ? -5.869 -31.738 16.573 1.00 69.00 82 ASP A CA 1
ATOM 655 C C . ASP A 1 82 ? -7.318 -32.262 16.552 1.00 69.00 82 ASP A C 1
ATOM 657 O O . ASP A 1 82 ? -7.840 -32.725 17.565 1.00 69.00 82 ASP A O 1
ATOM 661 N N . HIS A 1 83 ? -7.967 -32.221 15.382 1.00 64.12 83 HIS A N 1
ATOM 662 C CA . HIS A 1 83 ? -9.328 -32.704 15.146 1.00 64.12 83 HIS A CA 1
ATOM 663 C C . HIS A 1 83 ? -9.402 -33.919 14.212 1.00 64.12 83 HIS A C 1
ATOM 665 O O . HIS A 1 83 ? -10.507 -34.319 13.834 1.00 64.12 83 HIS A O 1
ATOM 671 N N . ILE A 1 84 ? -8.270 -34.533 13.845 1.00 62.81 84 ILE A N 1
ATOM 672 C CA . ILE A 1 84 ? -8.287 -35.765 13.049 1.00 62.81 84 ILE A CA 1
ATOM 673 C C . ILE A 1 84 ? -8.846 -36.889 13.923 1.00 62.81 84 ILE A C 1
ATOM 675 O O . ILE A 1 84 ? -8.147 -37.501 14.729 1.00 62.81 84 ILE A O 1
ATOM 679 N N . LYS A 1 85 ? -10.135 -37.188 13.752 1.00 66.62 85 LYS A N 1
ATOM 680 C CA . LYS A 1 85 ? -10.694 -38.456 14.208 1.00 66.62 85 LYS A CA 1
ATOM 681 C C . LYS A 1 85 ? -10.149 -39.538 13.277 1.00 66.62 85 LYS A C 1
ATOM 683 O O . LYS A 1 85 ? -10.494 -39.562 12.100 1.00 66.62 85 LYS A O 1
ATOM 688 N N . LEU A 1 86 ? -9.322 -40.436 13.813 1.00 59.00 86 LEU A N 1
ATOM 689 C CA . LEU A 1 86 ? -8.735 -41.583 13.097 1.00 59.00 86 LEU A CA 1
ATOM 690 C C . LEU A 1 86 ? -9.769 -42.396 12.298 1.00 59.00 86 LEU A C 1
ATOM 692 O O . LEU A 1 86 ? -9.456 -42.941 11.250 1.00 59.00 86 LEU A O 1
ATOM 696 N N . ASN A 1 87 ? -11.017 -42.413 12.760 1.00 62.06 87 ASN A N 1
ATOM 697 C CA . ASN A 1 87 ? -12.099 -43.222 12.206 1.00 62.06 87 ASN A CA 1
ATOM 698 C C . ASN A 1 87 ? -12.892 -42.491 11.101 1.00 62.06 87 ASN A C 1
ATOM 700 O O . ASN A 1 87 ? -13.940 -42.972 10.684 1.00 62.06 87 ASN A O 1
ATOM 704 N N . GLN A 1 88 ? -12.472 -41.286 10.703 1.00 54.44 88 GLN A N 1
ATOM 705 C CA . GLN A 1 88 ? -13.213 -40.430 9.767 1.00 54.44 88 GLN A CA 1
ATOM 706 C C . GLN A 1 88 ? -12.739 -40.579 8.314 1.00 54.44 88 GLN A C 1
ATOM 708 O O . GLN A 1 88 ? -13.411 -40.118 7.396 1.00 54.44 88 GLN A O 1
ATOM 713 N N . ILE A 1 89 ? -11.593 -41.227 8.110 1.00 54.38 89 ILE A N 1
ATOM 714 C CA . ILE A 1 89 ? -11.003 -41.504 6.802 1.00 54.38 89 ILE A CA 1
ATOM 715 C C . ILE A 1 89 ? -10.997 -43.020 6.637 1.00 54.38 89 ILE A C 1
ATOM 717 O O . ILE A 1 89 ? -10.162 -43.702 7.224 1.00 54.38 89 ILE A O 1
ATOM 721 N N . SER A 1 90 ? -11.961 -43.549 5.884 1.00 60.72 90 SER A N 1
ATOM 722 C CA . SER A 1 90 ? -11.923 -44.944 5.458 1.00 60.72 90 SER A CA 1
ATOM 723 C C . SER A 1 90 ? -11.197 -45.007 4.116 1.00 60.72 90 SER A C 1
ATOM 725 O O . SER A 1 90 ? -11.560 -44.304 3.176 1.00 60.72 90 SER A O 1
ATOM 727 N N . LEU A 1 91 ? -10.145 -45.821 4.050 1.00 54.53 91 LEU A N 1
ATOM 728 C CA . LEU A 1 91 ? -9.399 -46.128 2.824 1.00 54.53 91 LEU A CA 1
ATOM 729 C C . LEU A 1 91 ? -10.042 -47.268 2.022 1.00 54.53 91 LEU A C 1
ATOM 731 O O . LEU A 1 91 ? -9.452 -47.722 1.048 1.00 54.53 91 LEU A O 1
ATOM 735 N N . GLU A 1 92 ? -11.222 -47.745 2.433 1.00 56.78 92 GLU A N 1
ATOM 736 C CA . GLU A 1 92 ? -12.044 -48.608 1.588 1.00 56.78 92 GLU A CA 1
ATOM 737 C C . GLU A 1 92 ? -12.279 -47.850 0.277 1.00 56.78 92 GLU A C 1
ATOM 739 O O . GLU A 1 92 ? -12.929 -46.797 0.274 1.00 56.78 92 GLU A O 1
ATOM 744 N N . ASP A 1 93 ? -11.739 -48.366 -0.827 1.00 50.12 93 ASP A N 1
ATOM 745 C CA . ASP A 1 93 ? -12.185 -47.955 -2.148 1.00 50.12 93 ASP A CA 1
ATOM 746 C C . ASP A 1 93 ? -13.709 -48.093 -2.140 1.00 50.12 93 ASP A C 1
ATOM 748 O O . ASP A 1 93 ? -14.247 -49.165 -1.853 1.00 50.12 93 ASP A O 1
ATOM 752 N N . GLY A 1 94 ? -14.410 -46.979 -2.362 1.00 50.88 94 GLY A N 1
ATOM 753 C CA . GLY A 1 94 ? -15.871 -46.878 -2.349 1.00 50.88 94 GLY A CA 1
ATOM 754 C C . GLY A 1 94 ? -16.525 -47.620 -3.516 1.00 50.88 94 GLY A C 1
ATOM 755 O O . GLY A 1 94 ? -17.445 -47.110 -4.151 1.00 50.88 94 GLY A O 1
ATOM 756 N N . GLU A 1 95 ? -16.040 -48.812 -3.831 1.00 49.78 95 GLU A N 1
ATOM 757 C CA . GLU A 1 95 ? -16.473 -49.652 -4.928 1.00 49.78 95 GLU A CA 1
ATOM 758 C C . GLU A 1 95 ? -17.451 -50.718 -4.421 1.00 49.78 95 GLU A C 1
ATOM 760 O O . GLU A 1 95 ? -17.294 -51.917 -4.618 1.00 49.78 95 GLU A O 1
ATOM 765 N N . ALA A 1 96 ? -18.511 -50.265 -3.752 1.00 46.88 96 ALA A N 1
ATOM 766 C CA . ALA A 1 96 ? -19.738 -51.038 -3.610 1.00 46.88 96 ALA A CA 1
ATOM 767 C C . ALA A 1 96 ? -20.927 -50.090 -3.398 1.00 46.88 96 ALA A C 1
ATOM 769 O O . ALA A 1 96 ? -21.217 -49.674 -2.279 1.00 46.88 96 ALA A O 1
ATOM 770 N N . ASN A 1 97 ? -21.645 -49.821 -4.496 1.00 48.97 97 ASN A N 1
ATOM 771 C CA . ASN A 1 97 ? -22.937 -49.117 -4.603 1.00 48.97 97 ASN A CA 1
ATOM 772 C C . ASN A 1 97 ? -22.924 -47.617 -4.945 1.00 48.97 97 ASN A C 1
ATOM 774 O O . ASN A 1 97 ? -23.617 -46.826 -4.312 1.00 48.97 97 ASN A O 1
ATOM 778 N N . ILE A 1 98 ? -22.291 -47.241 -6.060 1.00 50.22 98 ILE A N 1
ATOM 779 C CA . ILE A 1 98 ? -22.800 -46.118 -6.868 1.00 50.22 98 ILE A CA 1
ATOM 780 C C . ILE A 1 98 ? -23.427 -46.703 -8.135 1.00 50.22 98 ILE A C 1
ATOM 782 O O . ILE A 1 98 ? -22.860 -46.677 -9.226 1.00 50.22 98 ILE A O 1
ATOM 786 N N . ALA A 1 99 ? -24.625 -47.268 -7.976 1.00 46.47 99 ALA A N 1
ATOM 787 C CA . ALA A 1 99 ? -25.526 -47.477 -9.098 1.00 46.47 99 ALA A CA 1
ATOM 788 C C . ALA A 1 99 ? -25.904 -46.091 -9.644 1.00 46.47 99 ALA A C 1
ATOM 790 O O . ALA A 1 99 ? -26.691 -45.351 -9.062 1.00 46.47 99 ALA A O 1
ATOM 791 N N . ARG A 1 100 ? -25.253 -45.710 -10.741 1.00 63.72 100 ARG A N 1
ATOM 792 C CA . ARG A 1 100 ? -25.397 -44.423 -11.420 1.00 63.72 100 ARG A CA 1
ATOM 793 C C . ARG A 1 100 ? -26.787 -44.301 -12.054 1.00 63.72 100 ARG A C 1
ATOM 795 O O . ARG A 1 100 ? -27.025 -44.867 -13.118 1.00 63.72 100 ARG A O 1
ATOM 802 N N . LYS A 1 101 ? -27.668 -43.505 -11.451 1.00 51.56 101 LYS A N 1
ATOM 803 C CA . LYS A 1 101 ? -28.742 -42.782 -12.147 1.00 51.56 101 LYS A CA 1
ATOM 804 C C . LYS A 1 101 ? -29.075 -41.547 -11.308 1.00 51.56 101 LYS A C 1
ATOM 806 O O . LYS A 1 101 ? -29.402 -41.693 -10.141 1.00 51.56 101 LYS A O 1
ATOM 811 N N . ASP A 1 102 ? -28.884 -40.372 -11.902 1.00 56.19 102 ASP A N 1
ATOM 812 C CA . ASP A 1 102 ? -29.009 -39.028 -11.311 1.00 56.19 102 ASP A CA 1
ATOM 813 C C . ASP A 1 102 ? -27.783 -38.582 -10.491 1.00 56.19 102 ASP A C 1
ATOM 815 O O . ASP A 1 102 ? -27.746 -38.612 -9.263 1.00 56.19 102 ASP A O 1
ATOM 819 N N . SER A 1 103 ? -26.726 -38.156 -11.194 1.00 60.75 103 SER A N 1
ATOM 820 C CA . SER A 1 103 ? -25.568 -37.507 -10.570 1.00 60.75 103 SER A CA 1
ATOM 821 C C . SER A 1 103 ? -25.973 -36.129 -10.038 1.00 60.75 103 SER A C 1
ATOM 823 O O . SER A 1 103 ? -25.912 -35.137 -10.764 1.00 60.75 103 SER A O 1
ATOM 825 N N . ILE A 1 104 ? -26.413 -36.079 -8.783 1.00 65.69 104 ILE A N 1
ATOM 826 C CA . ILE A 1 104 ? -26.658 -34.840 -8.045 1.00 65.69 104 ILE A CA 1
ATOM 827 C C . ILE A 1 104 ? -25.304 -34.183 -7.756 1.00 65.69 104 ILE A C 1
ATOM 829 O O . ILE A 1 104 ? -24.516 -34.696 -6.960 1.00 65.69 104 ILE A O 1
ATOM 833 N N . TYR A 1 105 ? -25.031 -33.043 -8.391 1.00 66.69 105 TYR A N 1
ATOM 834 C CA . TYR A 1 105 ? -23.871 -32.223 -8.038 1.00 66.69 105 TYR A CA 1
ATOM 835 C C . TYR A 1 105 ? -24.276 -31.241 -6.944 1.00 66.69 105 TYR A C 1
ATOM 837 O O . TYR A 1 105 ? -25.160 -30.413 -7.155 1.00 66.69 105 TYR A O 1
ATOM 845 N N . ILE A 1 106 ? -23.637 -31.344 -5.779 1.00 67.62 106 ILE A N 1
ATOM 846 C CA . ILE A 1 106 ? -23.865 -30.451 -4.642 1.00 67.62 106 ILE A CA 1
ATOM 847 C C . ILE A 1 106 ? -22.714 -29.450 -4.576 1.00 67.62 106 ILE A C 1
ATOM 849 O O . ILE A 1 106 ? -21.576 -29.827 -4.306 1.00 67.62 106 ILE A O 1
ATOM 853 N N . TYR A 1 107 ? -23.015 -28.175 -4.806 1.00 67.25 107 TYR A N 1
ATOM 854 C CA . TYR A 1 107 ? -22.061 -27.076 -4.664 1.00 67.25 107 TYR A CA 1
ATOM 855 C C . TYR A 1 107 ? -22.333 -26.344 -3.362 1.00 67.25 107 TYR A C 1
ATOM 857 O O . TYR A 1 107 ? -23.469 -25.940 -3.138 1.00 67.25 107 TYR A O 1
ATOM 865 N N . THR A 1 108 ? -21.315 -26.154 -2.527 1.00 69.38 108 THR A N 1
ATOM 866 C CA . THR A 1 108 ? -21.420 -25.334 -1.317 1.00 69.38 108 THR A CA 1
ATOM 867 C C . THR A 1 108 ? -20.670 -24.023 -1.518 1.00 69.38 108 THR A C 1
ATOM 869 O O . THR A 1 108 ? -19.633 -23.983 -2.179 1.00 69.38 108 THR A O 1
ATOM 872 N N . ASP A 1 109 ? -21.211 -22.933 -0.985 1.00 74.31 109 ASP A N 1
ATOM 873 C CA . ASP A 1 109 ? -20.640 -21.586 -1.121 1.00 74.31 109 ASP A CA 1
ATOM 874 C C . ASP A 1 109 ? -19.435 -21.339 -0.193 1.00 74.31 109 ASP A C 1
ATOM 876 O O . ASP A 1 109 ? -18.727 -20.344 -0.335 1.00 74.31 109 ASP A O 1
ATOM 880 N N . GLY A 1 110 ? -19.177 -22.257 0.745 1.00 66.06 110 GLY A N 1
ATOM 881 C CA . GLY A 1 110 ? -18.065 -22.168 1.691 1.00 66.06 110 GLY A CA 1
ATOM 882 C C . GLY A 1 110 ? -18.189 -21.003 2.679 1.00 66.06 110 GLY A C 1
ATOM 883 O O . GLY A 1 110 ? -17.189 -20.615 3.288 1.00 66.06 110 GLY A O 1
ATOM 884 N N . SER A 1 111 ? -19.387 -20.439 2.846 1.00 67.25 111 SER A N 1
ATOM 885 C CA . SER A 1 111 ? -19.622 -19.267 3.687 1.00 67.25 111 SER A CA 1
ATOM 886 C C . SER A 1 111 ? -19.565 -19.622 5.174 1.00 67.25 111 SER A C 1
ATOM 888 O O . SER A 1 111 ? -20.197 -20.565 5.647 1.00 67.25 111 SER A O 1
ATOM 890 N N . LYS A 1 112 ? -18.826 -18.851 5.972 1.00 71.19 112 LYS A N 1
ATOM 891 C CA . LYS A 1 112 ? -18.736 -19.060 7.425 1.00 71.19 112 LYS A CA 1
ATOM 892 C C . LYS A 1 112 ? -18.876 -17.734 8.158 1.00 71.19 112 LYS A C 1
ATOM 894 O O . LYS A 1 112 ? -18.203 -16.777 7.799 1.00 71.19 112 LYS A O 1
ATOM 899 N N . ILE A 1 113 ? -19.701 -17.725 9.207 1.00 58.75 113 ILE A N 1
ATOM 900 C CA . ILE A 1 113 ? -19.852 -16.616 10.154 1.00 58.75 113 ILE A CA 1
ATOM 901 C C . ILE A 1 113 ? -19.530 -17.108 11.572 1.00 58.75 113 ILE A C 1
ATOM 903 O O . ILE A 1 113 ? -20.197 -17.981 12.126 1.00 58.75 113 ILE A O 1
ATOM 907 N N . GLU A 1 114 ? -18.472 -16.564 12.173 1.00 70.38 114 GLU A N 1
ATOM 908 C CA . GLU A 1 114 ? -18.004 -16.932 13.519 1.00 70.38 114 GLU A CA 1
ATOM 909 C C . GLU A 1 114 ? -17.768 -18.453 13.703 1.00 70.38 114 GLU A C 1
ATOM 911 O O . GLU A 1 114 ? -16.906 -19.053 13.056 1.00 70.38 114 GLU A O 1
ATOM 916 N N . HIS A 1 115 ? -18.505 -19.096 14.617 1.00 57.66 115 HIS A N 1
ATOM 917 C CA . HIS A 1 115 ? -18.475 -20.539 14.881 1.00 57.66 115 HIS A CA 1
ATOM 918 C C . HIS A 1 115 ? -19.535 -21.304 14.080 1.00 57.66 115 HIS A C 1
ATOM 920 O O . HIS A 1 115 ? -19.619 -22.526 14.184 1.00 57.66 115 HIS A O 1
ATOM 926 N N . ARG A 1 116 ? -20.352 -20.601 13.291 1.00 47.09 116 ARG A N 1
ATOM 927 C CA . ARG A 1 116 ? -21.409 -21.187 12.474 1.00 47.09 116 ARG A CA 1
ATOM 928 C C . ARG A 1 116 ? -20.969 -21.205 11.020 1.00 47.09 116 ARG A C 1
ATOM 930 O O . ARG A 1 116 ? -20.555 -20.204 10.445 1.00 47.09 116 ARG A O 1
ATOM 937 N N . VAL A 1 117 ? -21.049 -22.376 10.415 1.00 63.97 117 VAL A N 1
ATOM 938 C CA . VAL A 1 117 ? -20.891 -22.505 8.971 1.00 63.97 117 VAL A CA 1
ATOM 939 C C . VAL A 1 117 ? -22.258 -22.218 8.365 1.00 63.97 117 VAL A C 1
ATOM 941 O O . VAL A 1 117 ? -23.238 -22.868 8.728 1.00 63.97 117 VAL A O 1
ATOM 944 N N . GLY A 1 118 ? -22.332 -21.208 7.501 1.00 63.50 118 GLY A N 1
ATOM 945 C CA . GLY A 1 118 ? -23.483 -21.048 6.629 1.00 63.50 118 GLY A CA 1
ATOM 946 C C . GLY A 1 118 ? -23.394 -22.150 5.584 1.00 63.50 118 GLY A C 1
ATOM 947 O O . GLY A 1 118 ? -22.390 -22.266 4.894 1.00 63.50 118 GLY A O 1
ATOM 948 N N . ALA A 1 119 ? -24.398 -23.013 5.511 1.00 64.75 119 ALA A N 1
ATOM 949 C CA . ALA A 1 119 ? -24.459 -24.028 4.473 1.00 64.75 119 ALA A CA 1
ATOM 950 C C . ALA A 1 119 ? -25.542 -23.613 3.482 1.00 64.75 119 ALA A C 1
ATOM 952 O O . ALA A 1 119 ? -26.716 -23.919 3.681 1.00 64.75 119 ALA A O 1
ATOM 953 N N . ALA A 1 120 ? -25.152 -22.896 2.430 1.00 65.75 120 ALA A N 1
ATOM 954 C CA . ALA A 1 120 ? -25.948 -22.866 1.216 1.00 65.75 120 ALA A CA 1
ATOM 955 C C . ALA A 1 120 ? -25.435 -23.988 0.315 1.00 65.75 120 ALA A C 1
ATOM 957 O O . ALA A 1 120 ? -24.226 -24.127 0.116 1.00 65.75 120 ALA A O 1
ATOM 958 N N . PHE A 1 121 ? -26.345 -24.811 -0.200 1.00 64.25 121 PHE A N 1
ATOM 959 C CA . PHE A 1 121 ? -26.000 -25.819 -1.187 1.00 64.25 121 PHE A CA 1
ATOM 960 C C . PHE A 1 121 ? -26.880 -25.670 -2.423 1.00 64.25 121 PHE A C 1
ATOM 962 O O . PHE A 1 121 ? -28.082 -25.428 -2.317 1.00 64.25 121 PHE A O 1
ATOM 969 N N . CYS A 1 122 ? -26.279 -25.834 -3.594 1.00 66.88 122 CYS A N 1
ATOM 970 C CA . CYS A 1 122 ? -26.987 -25.905 -4.862 1.00 66.88 122 CYS A CA 1
ATOM 971 C C . CYS A 1 122 ? -26.925 -27.343 -5.364 1.00 66.88 122 CYS A C 1
ATOM 973 O O . CYS A 1 122 ? -25.832 -27.887 -5.510 1.00 66.88 122 CYS A O 1
ATOM 975 N N . VAL A 1 123 ? -28.088 -27.939 -5.631 1.00 72.06 123 VAL A N 1
ATOM 976 C CA . VAL A 1 123 ? -28.206 -29.239 -6.301 1.00 72.06 123 VAL A CA 1
ATOM 977 C C . VAL A 1 123 ? -28.402 -28.990 -7.786 1.00 72.06 123 VAL A C 1
ATOM 979 O O . VAL A 1 123 ? -29.425 -28.439 -8.188 1.00 72.06 123 VAL A O 1
ATOM 982 N N . LEU A 1 124 ? -27.440 -29.408 -8.601 1.00 69.88 124 LEU A N 1
ATOM 983 C CA . LEU A 1 124 ? -27.622 -29.497 -10.044 1.00 69.88 124 LEU A CA 1
ATOM 984 C C . LEU A 1 124 ? -28.048 -30.925 -10.384 1.00 69.88 124 LEU A C 1
ATOM 986 O O . LEU A 1 124 ? -27.297 -31.876 -10.150 1.00 69.88 124 LEU A O 1
ATOM 990 N N . ASN A 1 125 ? -29.256 -31.060 -10.927 1.00 73.62 125 ASN A N 1
ATOM 991 C CA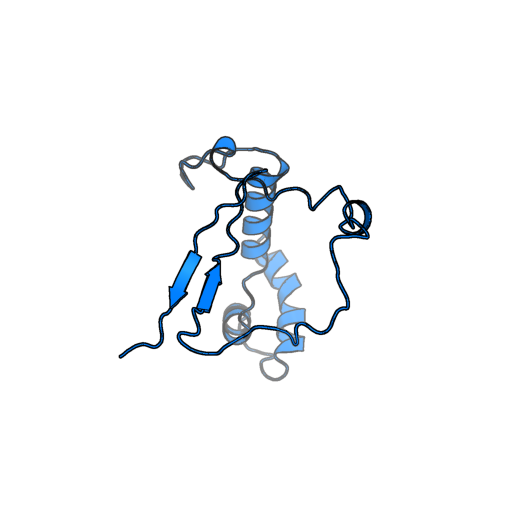 . ASN A 1 125 ? -29.735 -32.304 -11.506 1.00 73.62 125 ASN A CA 1
ATOM 992 C C . ASN A 1 125 ? -29.583 -32.211 -13.028 1.00 73.62 125 ASN A C 1
ATOM 994 O O . ASN A 1 125 ? -30.270 -31.410 -13.654 1.00 73.62 125 ASN A O 1
ATOM 998 N N . ASN A 1 126 ? -28.704 -33.015 -13.629 1.00 62.72 126 ASN A N 1
ATOM 999 C CA . ASN A 1 126 ? -28.479 -33.021 -15.086 1.00 62.72 126 ASN A CA 1
ATOM 1000 C C . ASN A 1 126 ? -29.599 -33.757 -15.861 1.00 62.72 126 ASN A C 1
ATOM 1002 O O . ASN A 1 126 ? -29.338 -34.437 -16.853 1.00 62.72 126 ASN A O 1
ATOM 1006 N N . GLY A 1 127 ? -30.842 -33.663 -15.384 1.00 63.69 127 GLY A N 1
ATOM 1007 C CA . GLY A 1 127 ? -32.021 -34.283 -15.979 1.00 63.69 127 GLY A CA 1
ATOM 1008 C C . GLY A 1 127 ? -32.881 -33.258 -16.717 1.00 63.69 127 GLY A C 1
ATOM 1009 O O . GLY A 1 127 ? -33.745 -32.648 -16.089 1.00 63.69 127 GLY A O 1
ATOM 1010 N N . ILE A 1 128 ? -32.667 -33.203 -18.041 1.00 49.53 128 ILE A N 1
ATOM 1011 C CA . ILE A 1 128 ? -33.228 -32.347 -19.117 1.00 49.53 128 ILE A CA 1
ATOM 1012 C C . ILE A 1 128 ? -32.354 -31.137 -19.456 1.00 49.53 128 ILE A C 1
ATOM 1014 O O . ILE A 1 128 ? -32.337 -30.153 -18.690 1.00 49.53 128 ILE A O 1
#

Secondary structure (DSSP, 8-state):
-HHHHHHHHHHHHHHHHTT-TTS-HHHHHHHTT---HHHHHHHHHHHHHHHTT-PPPPTTT-S--GGGSPPPPPP-SS-GGGG--GGG---S---S----S--EEEEE---EETTEE---EEEEE---

Radius of gyration: 25.8 Å; chains: 1; bounding box: 47×66×38 Å